Protein AF-A0A3P7K780-F1 (afdb_monomer_lite)

Radius of gyration: 21.44 Å; chains: 1; bounding box: 35×48×60 Å

Secondary structure (DSSP, 8-state):
------------------S-------------------TTT---TTTTHHHHHHHTTHHHHTHHHHHHHSHHIIIII-S-GGG--

Organism: Onchocerca ochengi (NCBI:txid42157)

Foldseek 3Di:
DDDDPDPPPPPDDDDPDPDPPPPPPDPPPPPDDDDDDDLVPDDAQVPPVLLVCQQVVCCPVVVVVCCVHVVNCPPPVGRDPVNPD

Sequence (85 aa):
QQQFDHPLIVVSNTVSSNTPVKKIGDLSKRKWKPFTINCNLEVDEKGNLCREWSKAGLCDTHRPTMFLFCRRTCLCIGPPMDLAK

Structure (mmCIF, N/CA/C/O backbone):
data_AF-A0A3P7K780-F1
#
_entry.id   AF-A0A3P7K780-F1
#
loop_
_atom_site.group_PDB
_atom_site.id
_atom_site.type_symbol
_atom_site.label_atom_id
_atom_site.label_alt_id
_atom_site.label_comp_id
_atom_site.label_asym_id
_atom_site.label_entity_id
_atom_site.label_seq_id
_atom_site.pdbx_PDB_ins_code
_atom_site.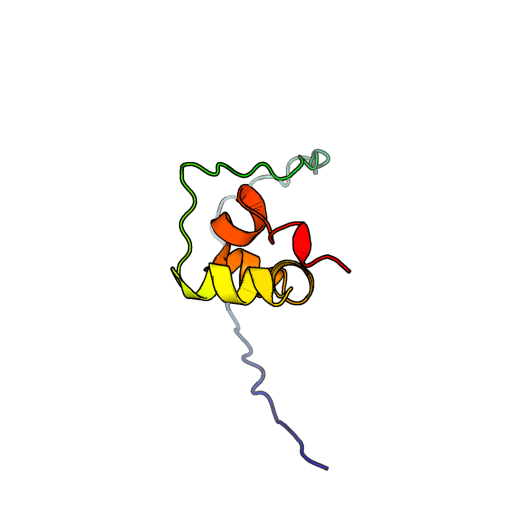Cartn_x
_atom_site.Cartn_y
_atom_site.Cartn_z
_atom_site.occupancy
_atom_site.B_iso_or_equiv
_atom_site.auth_seq_id
_atom_site.auth_comp_id
_atom_site.auth_asym_id
_atom_site.auth_atom_id
_atom_site.pdbx_PDB_model_num
ATOM 1 N N . GLN A 1 1 ? 13.386 -34.712 1.271 1.00 49.12 1 GLN A N 1
ATOM 2 C CA . GLN A 1 1 ? 13.456 -34.881 2.734 1.00 49.12 1 GLN A CA 1
ATOM 3 C C . GLN A 1 1 ? 14.405 -33.830 3.277 1.00 49.12 1 GLN A C 1
ATOM 5 O O . GLN A 1 1 ? 15.605 -33.976 3.104 1.00 49.12 1 GLN A O 1
ATOM 10 N N . GLN A 1 2 ? 13.870 -32.734 3.813 1.00 47.00 2 GLN A N 1
ATOM 11 C CA . GLN A 1 2 ? 14.627 -31.764 4.606 1.00 47.00 2 GLN A CA 1
ATOM 12 C C . GLN A 1 2 ? 13.710 -31.335 5.752 1.00 47.00 2 GLN A C 1
ATOM 14 O O . GLN A 1 2 ? 12.689 -30.683 5.546 1.00 47.00 2 GLN A O 1
ATOM 19 N N . GLN A 1 3 ? 14.034 -31.874 6.922 1.00 40.34 3 GLN A N 1
ATOM 20 C CA . GLN A 1 3 ? 13.402 -31.658 8.212 1.00 40.34 3 GLN A CA 1
ATOM 21 C C . GLN A 1 3 ? 13.955 -30.342 8.764 1.00 40.34 3 GLN A C 1
ATOM 23 O O . GLN A 1 3 ? 15.162 -30.219 8.958 1.00 40.34 3 GLN A O 1
ATOM 28 N N . PHE A 1 4 ? 13.090 -29.357 8.985 1.00 41.97 4 PHE A N 1
ATOM 29 C CA . PHE A 1 4 ? 13.442 -28.154 9.732 1.00 41.97 4 PHE A CA 1
ATOM 30 C C . PHE A 1 4 ? 12.873 -28.324 11.141 1.00 41.97 4 PHE A C 1
ATOM 32 O O . PHE A 1 4 ? 11.697 -28.044 11.385 1.00 41.97 4 PHE A O 1
ATOM 39 N N . ASP A 1 5 ? 13.691 -28.854 12.051 1.00 41.12 5 ASP A N 1
ATOM 40 C CA . ASP A 1 5 ? 13.368 -28.939 13.473 1.00 41.12 5 ASP A CA 1
ATOM 41 C C . ASP A 1 5 ? 13.355 -27.524 14.059 1.00 41.12 5 ASP A C 1
ATOM 43 O O . ASP A 1 5 ? 14.385 -26.933 14.380 1.00 41.12 5 ASP A O 1
ATOM 47 N N . HIS A 1 6 ? 12.158 -26.949 14.145 1.00 50.28 6 HIS A N 1
ATOM 48 C CA . HIS A 1 6 ? 11.933 -25.698 14.849 1.00 50.28 6 HIS A CA 1
ATOM 49 C C . HIS A 1 6 ? 12.046 -25.993 16.349 1.00 50.28 6 HIS A C 1
ATOM 51 O O . HIS A 1 6 ? 11.298 -26.845 16.840 1.00 50.28 6 HIS A O 1
ATOM 57 N N . PRO A 1 7 ? 12.923 -25.321 17.114 1.00 49.97 7 PRO A N 1
ATOM 58 C CA . PRO A 1 7 ? 12.885 -25.450 18.558 1.00 49.97 7 PRO A CA 1
ATOM 59 C C . PRO A 1 7 ? 11.543 -24.896 19.045 1.00 49.97 7 PRO A C 1
ATOM 61 O O . PRO A 1 7 ? 11.268 -23.699 18.941 1.00 49.97 7 PRO A O 1
ATOM 64 N N . LEU A 1 8 ? 10.689 -25.781 19.563 1.00 45.38 8 LEU A N 1
ATOM 65 C CA . LEU A 1 8 ? 9.550 -25.404 20.390 1.00 45.38 8 LEU A CA 1
ATOM 66 C C . LEU A 1 8 ? 10.102 -24.640 21.596 1.00 45.38 8 LEU A C 1
ATOM 68 O O . LEU A 1 8 ? 10.592 -25.240 22.552 1.00 45.38 8 LEU A O 1
ATOM 72 N N . ILE A 1 9 ? 10.042 -23.310 21.556 1.00 51.44 9 ILE A N 1
ATOM 73 C CA . ILE A 1 9 ? 10.280 -22.492 22.742 1.00 51.44 9 ILE A CA 1
ATOM 74 C C . ILE A 1 9 ? 9.065 -22.696 23.653 1.00 51.44 9 ILE A C 1
ATOM 76 O O . ILE A 1 9 ? 8.045 -22.021 23.527 1.00 51.44 9 ILE A O 1
ATOM 80 N N . VAL A 1 10 ? 9.160 -23.671 24.557 1.00 51.03 10 VAL A N 1
ATOM 81 C CA . VAL A 1 10 ? 8.212 -23.837 25.660 1.00 51.03 10 VAL A CA 1
ATOM 82 C C . VAL A 1 10 ? 8.502 -22.728 26.667 1.00 51.03 10 VAL A C 1
ATOM 84 O O . VAL A 1 10 ? 9.383 -22.849 27.515 1.00 51.03 10 VAL A O 1
ATOM 87 N N . VAL A 1 11 ? 7.789 -21.609 26.555 1.00 52.69 11 VAL A N 1
ATOM 88 C CA . VAL A 1 11 ? 7.821 -20.560 27.579 1.00 52.69 11 VAL A CA 1
ATOM 89 C C . VAL A 1 11 ? 6.896 -20.985 28.720 1.00 52.69 11 VAL A C 1
ATOM 91 O O . VAL A 1 11 ? 5.699 -20.702 28.716 1.00 52.69 11 VAL A O 1
ATOM 94 N N . SER A 1 12 ? 7.455 -21.699 29.695 1.00 54.88 12 SER A N 1
ATOM 95 C CA . SER A 1 12 ? 6.809 -21.960 30.984 1.00 54.88 12 SER A CA 1
ATOM 96 C C . SER A 1 12 ? 6.880 -20.705 31.849 1.00 54.88 12 SER A C 1
ATOM 98 O O . SER A 1 12 ? 7.879 -20.477 32.524 1.00 54.88 12 SER A O 1
ATOM 100 N N . ASN A 1 13 ? 5.813 -19.905 31.867 1.00 60.66 13 ASN A N 1
ATOM 101 C CA . ASN A 1 13 ? 5.675 -18.812 32.827 1.00 60.66 13 ASN A CA 1
ATOM 102 C C . ASN A 1 13 ? 4.649 -19.203 33.894 1.00 60.66 13 ASN A C 1
ATOM 104 O O . ASN A 1 13 ? 3.440 -19.097 33.697 1.00 60.66 13 ASN A O 1
ATOM 108 N N . THR A 1 14 ? 5.148 -19.664 35.039 1.00 53.16 14 THR A N 1
ATOM 109 C CA . THR A 1 14 ? 4.367 -19.829 36.267 1.00 53.16 14 THR A CA 1
ATOM 110 C C . THR A 1 14 ? 3.895 -18.456 36.742 1.00 53.16 14 THR A C 1
ATOM 112 O O . THR A 1 14 ? 4.694 -17.640 37.205 1.00 53.16 14 THR A O 1
ATOM 115 N N . VAL A 1 15 ? 2.597 -18.181 36.609 1.00 56.38 15 VAL A N 1
ATOM 116 C CA . VAL A 1 15 ? 1.977 -16.955 37.118 1.00 56.38 15 VAL A CA 1
ATOM 117 C C . VAL A 1 15 ? 1.813 -17.081 38.637 1.00 56.38 15 VAL A C 1
ATOM 119 O O . VAL A 1 15 ? 1.068 -17.923 39.130 1.00 56.38 15 VAL A O 1
ATOM 122 N N . SER A 1 16 ? 2.543 -16.254 39.388 1.00 56.34 16 SER A N 1
ATOM 123 C CA . SER A 1 16 ? 2.297 -16.029 40.814 1.00 56.34 16 SER A CA 1
ATOM 124 C C . SER A 1 16 ? 1.107 -15.078 40.928 1.00 56.34 16 SER A C 1
ATOM 126 O O . SER A 1 16 ? 1.210 -13.872 40.699 1.00 56.34 16 SER A O 1
ATOM 128 N N . SER A 1 17 ? -0.069 -15.651 41.157 1.00 56.44 17 SER A N 1
ATOM 129 C CA . SER A 1 17 ? -1.339 -14.940 41.238 1.00 56.44 17 SER A CA 1
ATOM 130 C C . SER A 1 17 ? -1.485 -14.239 42.586 1.00 56.44 17 SER A C 1
ATOM 132 O O . SER A 1 17 ? -1.846 -14.871 43.570 1.00 56.44 17 SER A O 1
ATOM 134 N N . ASN A 1 18 ? -1.255 -12.926 42.597 1.00 59.69 18 ASN A N 1
ATOM 135 C CA . ASN A 1 18 ? -1.815 -11.991 43.580 1.00 59.69 18 ASN A CA 1
ATOM 136 C C . ASN A 1 18 ? -2.256 -10.683 42.896 1.00 59.69 18 ASN A C 1
ATOM 138 O O . ASN A 1 18 ? -2.041 -9.579 43.392 1.00 59.69 18 ASN A O 1
ATOM 142 N N . THR A 1 19 ? -2.881 -10.800 41.723 1.00 59.00 19 THR A N 1
ATOM 143 C CA . THR A 1 19 ? -3.612 -9.697 41.092 1.00 59.00 19 THR A CA 1
ATOM 144 C C . THR A 1 19 ? -5.105 -9.842 41.397 1.00 59.00 19 THR A C 1
ATOM 146 O O . THR A 1 19 ? -5.646 -10.942 41.266 1.00 59.00 19 THR A O 1
ATOM 149 N N . PRO A 1 20 ? -5.804 -8.767 41.814 1.00 50.91 20 PRO A N 1
ATOM 150 C CA . PRO A 1 20 ? -7.246 -8.817 41.999 1.00 50.91 20 PRO A CA 1
ATOM 151 C C . PRO A 1 20 ? -7.887 -9.233 40.678 1.00 50.91 20 PRO A C 1
ATOM 153 O O . PRO A 1 20 ? -7.729 -8.558 39.658 1.00 50.91 20 PRO A O 1
ATOM 156 N N . VAL A 1 21 ? -8.580 -10.374 40.701 1.00 54.38 21 VAL A N 1
ATOM 157 C CA . VAL A 1 21 ? -9.340 -10.904 39.572 1.00 54.38 21 VAL A CA 1
ATOM 158 C C . VAL A 1 21 ? -10.385 -9.856 39.210 1.00 54.38 21 VAL A C 1
ATOM 160 O O . VAL A 1 21 ? -11.446 -9.757 39.828 1.00 54.38 21 VAL A O 1
ATOM 163 N N . LYS A 1 22 ? -10.067 -9.013 38.224 1.00 57.59 22 LYS A N 1
ATOM 164 C CA . LYS A 1 22 ? -11.039 -8.106 37.630 1.00 57.59 22 LYS A CA 1
ATOM 165 C C . LYS A 1 22 ? -12.096 -9.019 37.024 1.00 57.59 22 LYS A C 1
ATOM 167 O O . LYS A 1 22 ? -11.784 -9.766 36.098 1.00 57.59 22 LYS A O 1
ATOM 172 N N . LYS A 1 23 ? -13.302 -9.011 37.613 1.00 55.62 23 LYS A N 1
ATOM 173 C CA . LYS A 1 23 ? -14.512 -9.658 37.082 1.00 55.62 23 LYS A CA 1
ATOM 174 C C . LYS A 1 23 ? -14.431 -9.616 35.560 1.00 55.62 23 LYS A C 1
ATOM 176 O O . LYS A 1 23 ? -14.241 -8.527 35.012 1.00 55.62 23 LYS A O 1
ATOM 181 N N . ILE A 1 24 ? -14.552 -10.775 34.908 1.00 63.22 24 ILE A N 1
ATOM 182 C CA . ILE A 1 24 ? -14.787 -10.871 33.465 1.00 63.22 24 ILE A CA 1
ATOM 183 C C . ILE A 1 24 ? -16.163 -10.239 33.256 1.00 63.22 24 ILE A C 1
ATOM 185 O O . ILE A 1 24 ? -17.196 -10.900 33.272 1.00 63.22 24 ILE A O 1
ATOM 189 N N . GLY A 1 25 ? -16.174 -8.907 33.250 1.00 60.47 25 GLY A N 1
ATOM 190 C CA . GLY A 1 25 ? -17.322 -8.103 32.921 1.00 60.47 25 GLY A CA 1
ATOM 191 C C . GLY A 1 25 ? -17.662 -8.459 31.494 1.00 60.47 25 GLY A C 1
ATOM 192 O O . GLY A 1 25 ? -16.770 -8.439 30.648 1.00 60.47 25 GLY A O 1
ATOM 193 N N . ASP A 1 26 ? -18.912 -8.876 31.323 1.00 63.19 26 ASP A N 1
ATOM 194 C CA . ASP A 1 26 ? -19.696 -8.883 30.097 1.00 63.19 26 ASP A CA 1
ATOM 195 C C . ASP A 1 26 ? -18.848 -8.717 28.830 1.00 63.19 26 ASP A C 1
ATOM 197 O O . ASP A 1 26 ? -18.308 -7.631 28.582 1.00 63.19 26 ASP A O 1
ATOM 201 N N . LEU A 1 27 ? -18.754 -9.794 28.034 1.00 64.06 27 LEU A N 1
ATOM 202 C CA . LEU A 1 27 ? -18.312 -9.792 26.636 1.00 64.06 27 LEU A CA 1
ATOM 203 C C . LEU A 1 27 ? -19.261 -8.902 25.820 1.00 64.06 27 LEU A C 1
ATOM 205 O O . LEU A 1 27 ? -19.986 -9.344 24.929 1.00 64.06 27 LEU A O 1
ATOM 209 N N . SER A 1 28 ? -19.217 -7.617 26.144 1.00 67.00 28 SER A N 1
ATOM 210 C CA . SER A 1 28 ? -19.907 -6.516 25.529 1.00 67.00 28 SER A CA 1
ATOM 211 C C . SER A 1 28 ? -19.482 -6.604 24.085 1.00 67.00 28 SER A C 1
ATOM 213 O O . SER A 1 28 ? -18.305 -6.390 23.781 1.00 67.00 28 SER A O 1
ATOM 215 N N . LYS A 1 29 ? -20.409 -7.054 23.234 1.00 71.88 29 LYS A N 1
ATOM 216 C CA . LYS A 1 29 ? -20.202 -7.358 21.816 1.00 71.88 29 LYS A CA 1
ATOM 217 C C . LYS A 1 29 ? -19.215 -6.346 21.244 1.00 71.88 29 LYS A C 1
ATOM 219 O O . LYS A 1 29 ? -19.570 -5.173 21.111 1.00 71.88 29 LYS A O 1
ATOM 224 N N . ARG A 1 30 ? -17.960 -6.758 21.000 1.00 76.94 30 ARG A N 1
ATOM 225 C CA . ARG A 1 30 ? -16.933 -5.832 20.511 1.00 76.94 30 ARG A CA 1
ATOM 226 C C . ARG A 1 30 ? -17.435 -5.315 19.172 1.00 76.94 30 ARG A C 1
ATOM 228 O O . ARG A 1 30 ? -17.470 -6.057 18.195 1.00 76.94 30 ARG A O 1
ATOM 235 N N . LYS A 1 31 ? -17.900 -4.067 19.149 1.00 83.38 31 LYS A N 1
ATOM 236 C CA . LYS A 1 31 ? -18.366 -3.431 17.923 1.00 83.38 31 LYS A CA 1
ATOM 237 C C . LYS A 1 31 ? -17.133 -3.208 17.062 1.00 83.38 31 LYS A C 1
ATOM 239 O O . LYS A 1 31 ? -16.304 -2.351 17.372 1.00 83.38 31 LYS A O 1
ATOM 244 N N . TRP A 1 32 ? -16.982 -4.031 16.030 1.00 85.19 32 TRP A N 1
ATOM 245 C CA . TRP A 1 32 ? -15.978 -3.812 15.003 1.00 85.19 32 TRP A CA 1
ATOM 246 C C . TRP A 1 32 ? -16.225 -2.442 14.386 1.00 85.19 32 TRP A C 1
ATOM 248 O O . TRP A 1 32 ? -17.329 -2.146 13.934 1.00 85.19 32 TRP A O 1
ATOM 258 N N . LYS A 1 33 ? -15.197 -1.598 14.417 1.00 85.62 33 LYS A N 1
ATOM 259 C CA . LYS A 1 33 ? -15.191 -0.333 13.693 1.00 85.62 33 LYS A CA 1
ATOM 260 C C . LYS A 1 33 ? -14.302 -0.489 12.463 1.00 85.62 33 LYS A C 1
ATOM 262 O O . LYS A 1 33 ? -13.258 -1.138 12.580 1.00 85.62 33 LYS A O 1
ATOM 267 N N . PRO A 1 34 ? -14.687 0.089 11.316 1.00 87.69 34 PRO A N 1
ATOM 268 C CA . PRO A 1 34 ? -13.796 0.186 10.172 1.00 87.69 34 PRO A CA 1
ATOM 269 C C . PRO A 1 34 ? -12.464 0.823 10.574 1.00 87.69 34 PRO A C 1
ATOM 271 O O . PRO A 1 34 ? -12.413 1.700 11.441 1.00 87.69 34 PRO A O 1
ATOM 274 N N . PHE A 1 35 ? -11.383 0.350 9.962 1.00 84.81 35 PHE A N 1
ATOM 275 C CA . PHE A 1 35 ? -10.078 0.969 10.125 1.00 84.81 35 PHE A CA 1
ATOM 276 C C . PHE A 1 35 ? -10.054 2.295 9.358 1.00 84.81 35 PHE A C 1
ATOM 278 O O . PHE A 1 35 ? -10.299 2.315 8.153 1.00 84.81 35 PHE A O 1
ATOM 285 N N . THR A 1 36 ? -9.742 3.383 10.061 1.00 87.88 36 THR A N 1
ATOM 286 C CA . THR A 1 36 ? -9.559 4.711 9.470 1.00 87.88 36 THR A CA 1
ATOM 287 C C . THR A 1 36 ? -8.099 5.109 9.607 1.00 87.88 36 THR A C 1
ATOM 289 O O . THR A 1 36 ? -7.579 5.177 10.720 1.00 87.88 36 THR A O 1
ATOM 292 N N . ILE A 1 37 ? -7.450 5.386 8.478 1.00 89.19 37 ILE A N 1
ATOM 293 C CA . ILE A 1 37 ? -6.061 5.844 8.424 1.00 89.19 37 ILE A CA 1
ATOM 294 C C . ILE A 1 37 ? -5.988 7.373 8.372 1.00 89.19 37 ILE A C 1
ATOM 296 O O . ILE A 1 37 ? -6.811 8.013 7.719 1.00 89.19 37 ILE A O 1
ATOM 300 N N . ASN A 1 38 ? -4.998 7.968 9.043 1.00 93.62 38 ASN A N 1
ATOM 301 C CA . ASN A 1 38 ? -4.721 9.403 8.956 1.00 93.62 38 ASN A CA 1
ATOM 302 C C . ASN A 1 38 ? -3.465 9.657 8.113 1.00 93.62 38 ASN A C 1
ATOM 304 O O . ASN A 1 38 ? -2.345 9.637 8.616 1.00 93.62 38 ASN A O 1
ATOM 308 N N . CYS A 1 39 ? -3.665 9.959 6.835 1.00 92.62 39 CYS A N 1
ATOM 309 C CA . CYS A 1 39 ? -2.595 10.119 5.851 1.00 92.62 39 CYS A CA 1
ATOM 310 C C . CYS A 1 39 ? -1.586 11.240 6.144 1.00 92.62 39 CYS A C 1
ATOM 312 O O . CYS A 1 39 ? -0.486 11.219 5.595 1.00 92.62 39 CYS A O 1
ATOM 314 N N . ASN A 1 40 ? -1.930 12.198 7.010 1.00 94.12 40 ASN A N 1
ATOM 315 C CA . ASN A 1 40 ? -1.027 13.287 7.386 1.00 94.12 40 ASN A CA 1
ATOM 316 C C . ASN A 1 40 ? 0.032 12.848 8.406 1.00 94.12 40 ASN A C 1
ATOM 318 O O . ASN A 1 40 ? 1.086 13.471 8.492 1.00 94.12 40 ASN A O 1
ATOM 322 N N . LEU A 1 41 ? -0.255 11.795 9.178 1.00 94.00 41 LEU A N 1
ATOM 323 C CA . LEU A 1 41 ? 0.636 11.273 10.217 1.00 94.00 41 LEU A CA 1
ATOM 324 C C . LEU A 1 41 ? 1.441 10.062 9.749 1.00 94.00 41 LEU A C 1
ATOM 326 O O . LEU A 1 41 ? 2.458 9.728 10.348 1.00 94.00 41 LEU A O 1
ATOM 330 N N . GLU A 1 42 ? 0.977 9.393 8.700 1.00 93.31 42 GLU A N 1
ATOM 331 C CA . GLU A 1 42 ? 1.621 8.190 8.195 1.00 93.31 42 GLU A CA 1
ATOM 332 C C . GLU A 1 42 ? 2.875 8.544 7.389 1.00 93.31 42 GLU A C 1
ATOM 334 O O . GLU A 1 42 ? 2.922 9.526 6.636 1.00 93.31 42 GLU A O 1
ATOM 339 N N . VAL A 1 43 ? 3.908 7.723 7.549 1.00 93.50 43 VAL A N 1
ATOM 340 C CA . VAL A 1 43 ? 5.202 7.873 6.883 1.00 93.50 43 VAL A CA 1
ATOM 341 C C . VAL A 1 43 ? 5.639 6.503 6.391 1.00 93.50 43 VAL A C 1
ATOM 343 O O . VAL A 1 43 ? 5.471 5.500 7.081 1.00 93.50 43 VAL A O 1
ATOM 346 N N . ASP A 1 44 ? 6.188 6.466 5.183 1.00 95.38 44 ASP A N 1
ATOM 347 C CA . ASP A 1 44 ? 6.744 5.245 4.621 1.00 95.38 44 ASP A CA 1
ATOM 348 C C . ASP A 1 44 ? 8.151 5.005 5.169 1.00 95.38 44 ASP A C 1
ATOM 350 O O . ASP A 1 44 ? 9.038 5.847 5.033 1.00 95.38 44 ASP A O 1
ATOM 354 N N . GLU A 1 45 ? 8.379 3.830 5.746 1.00 95.38 45 GLU A N 1
ATOM 355 C CA . GLU A 1 45 ? 9.677 3.442 6.300 1.00 95.38 45 GLU A CA 1
ATOM 356 C C . GLU A 1 45 ? 10.722 3.229 5.195 1.00 95.38 45 GLU 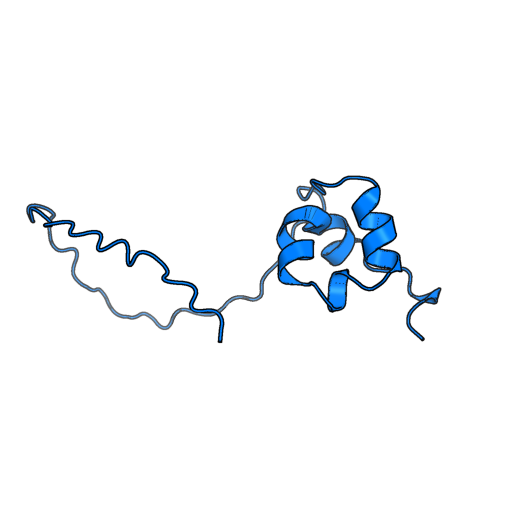A C 1
ATOM 358 O O . GLU A 1 45 ? 11.907 3.490 5.386 1.00 95.38 45 GLU A O 1
ATOM 363 N N . LYS A 1 46 ? 10.295 2.755 4.018 1.00 93.81 46 LYS A N 1
ATOM 364 C CA . LYS A 1 46 ? 11.196 2.454 2.889 1.00 93.81 46 LYS A CA 1
ATOM 365 C C . LYS A 1 46 ? 11.324 3.611 1.890 1.00 93.81 46 LYS A C 1
ATOM 367 O O . LYS A 1 46 ? 11.995 3.467 0.868 1.00 93.81 46 LYS A O 1
ATOM 372 N N . GLY A 1 47 ? 10.719 4.765 2.190 1.00 90.88 47 GLY A N 1
ATOM 373 C CA . GLY A 1 47 ? 10.834 5.988 1.394 1.00 90.88 47 GLY A CA 1
ATOM 374 C C . GLY A 1 47 ? 10.503 5.770 -0.086 1.00 90.88 47 GLY A C 1
ATOM 375 O O . GLY A 1 47 ? 9.436 5.267 -0.431 1.00 90.88 47 GLY A O 1
ATOM 376 N N . ASN A 1 48 ? 11.441 6.118 -0.971 1.00 91.81 48 ASN A N 1
ATOM 377 C CA . ASN A 1 48 ? 11.245 6.080 -2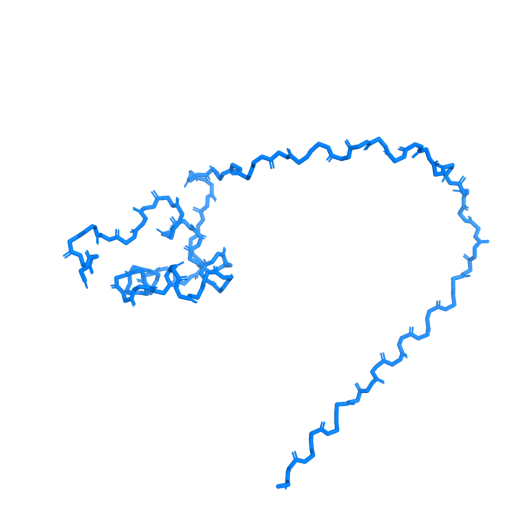.426 1.00 91.81 48 ASN A CA 1
ATOM 378 C C . ASN A 1 48 ? 10.931 4.679 -2.983 1.00 91.81 48 ASN A C 1
ATOM 380 O O . ASN A 1 48 ? 10.219 4.581 -3.985 1.00 91.81 48 ASN A O 1
ATOM 384 N N . LEU A 1 49 ? 11.390 3.606 -2.323 1.00 94.19 49 LEU A N 1
ATOM 385 C CA . LEU A 1 49 ? 11.103 2.226 -2.741 1.00 94.19 49 LEU A CA 1
ATOM 386 C C . LEU A 1 49 ? 9.605 1.927 -2.719 1.00 94.19 49 LEU A C 1
ATOM 388 O O . LEU A 1 49 ? 9.108 1.197 -3.571 1.00 94.19 49 LEU A O 1
ATOM 392 N N . CYS A 1 50 ? 8.859 2.542 -1.800 1.00 95.25 50 CYS A N 1
ATOM 393 C CA . CYS A 1 50 ? 7.419 2.347 -1.714 1.00 95.25 50 CYS A CA 1
ATOM 394 C C . CYS A 1 50 ? 6.694 2.788 -2.985 1.00 95.25 50 CYS A C 1
ATOM 396 O O . CYS A 1 50 ? 5.716 2.157 -3.382 1.00 95.25 50 CYS A O 1
ATOM 398 N N . ARG A 1 51 ? 7.197 3.818 -3.678 1.00 92.81 51 ARG A N 1
ATOM 399 C CA . ARG A 1 51 ? 6.634 4.260 -4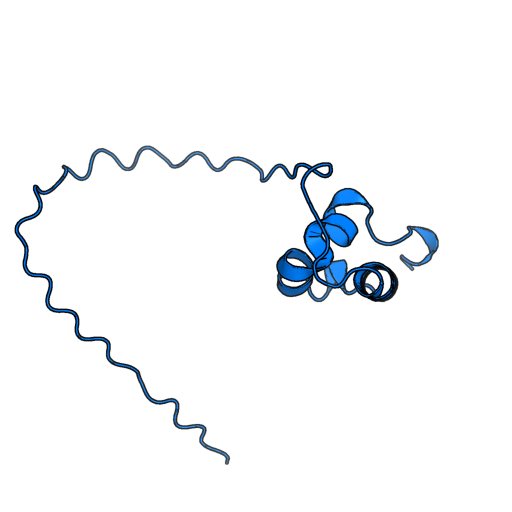.957 1.00 92.81 51 ARG A CA 1
ATOM 400 C C . ARG A 1 51 ? 6.847 3.224 -6.057 1.00 92.81 51 ARG A C 1
ATOM 402 O O . ARG A 1 51 ? 5.950 3.007 -6.866 1.00 92.81 51 ARG A O 1
ATOM 409 N N . GLU A 1 52 ? 8.018 2.601 -6.101 1.00 93.12 52 GLU A N 1
ATOM 410 C CA . GLU A 1 52 ? 8.336 1.560 -7.083 1.00 93.12 52 GLU A CA 1
ATOM 411 C C . GLU A 1 52 ? 7.562 0.275 -6.798 1.00 93.12 52 GLU A C 1
ATOM 413 O O . GLU A 1 52 ? 6.937 -0.280 -7.697 1.00 93.12 52 GLU A O 1
ATOM 418 N N . TRP A 1 53 ? 7.513 -0.146 -5.536 1.00 94.00 53 TRP A N 1
ATOM 419 C CA . TRP A 1 53 ? 6.738 -1.305 -5.100 1.00 94.00 53 TRP A CA 1
ATOM 420 C C . TRP A 1 53 ? 5.242 -1.122 -5.345 1.00 94.00 53 TRP A C 1
ATOM 422 O O . TRP A 1 53 ? 4.579 -2.052 -5.798 1.00 94.00 53 TRP A O 1
ATOM 432 N N . SER A 1 54 ? 4.720 0.086 -5.126 1.00 93.81 54 SER A N 1
ATOM 433 C CA . SER A 1 54 ? 3.342 0.431 -5.469 1.00 93.81 54 SER A CA 1
ATOM 434 C C . SER A 1 54 ? 3.079 0.269 -6.967 1.00 93.81 54 SER A C 1
ATOM 436 O O . SER A 1 54 ? 2.161 -0.450 -7.352 1.00 93.81 54 SER A O 1
ATOM 438 N N . LYS A 1 55 ? 3.945 0.824 -7.827 1.00 91.75 55 LYS A N 1
ATOM 439 C CA . LYS A 1 55 ? 3.846 0.655 -9.289 1.00 91.75 55 LYS A CA 1
ATOM 440 C C . LYS A 1 55 ? 3.949 -0.801 -9.743 1.00 91.75 55 LYS A C 1
ATOM 442 O O . LYS A 1 55 ? 3.313 -1.169 -10.720 1.00 91.75 55 LYS A O 1
ATOM 447 N N . ALA A 1 56 ? 4.737 -1.613 -9.046 1.00 92.06 56 ALA A N 1
ATOM 448 C CA . ALA A 1 56 ? 4.874 -3.042 -9.312 1.00 92.06 56 ALA A CA 1
ATOM 449 C C . ALA A 1 56 ? 3.713 -3.888 -8.740 1.00 92.06 56 ALA A C 1
ATOM 451 O O . ALA A 1 56 ? 3.759 -5.113 -8.813 1.00 92.06 56 ALA A O 1
ATOM 452 N N . GLY A 1 57 ? 2.680 -3.265 -8.157 1.00 92.75 57 GLY A N 1
ATOM 453 C CA . GLY A 1 57 ? 1.485 -3.952 -7.655 1.00 92.75 57 GLY A CA 1
ATOM 454 C C . GLY A 1 57 ? 1.653 -4.614 -6.283 1.00 92.75 57 GLY A C 1
ATOM 455 O O . GLY A 1 57 ? 0.790 -5.374 -5.844 1.00 92.75 57 GLY A O 1
ATOM 456 N N . LEU A 1 58 ? 2.739 -4.333 -5.553 1.00 94.25 58 LEU A N 1
ATOM 457 C CA . LEU A 1 58 ? 2.992 -4.974 -4.256 1.00 94.25 58 LEU A CA 1
ATOM 458 C C . LEU A 1 58 ? 2.012 -4.507 -3.176 1.00 94.25 58 LEU A C 1
ATOM 460 O O . LEU A 1 58 ? 1.794 -5.247 -2.216 1.00 94.25 58 LEU A O 1
ATOM 464 N N . CYS A 1 59 ? 1.398 -3.327 -3.325 1.00 93.94 59 CYS A N 1
ATOM 465 C CA . CYS A 1 59 ? 0.347 -2.862 -2.414 1.00 93.94 59 CYS A CA 1
ATOM 466 C C . CYS A 1 59 ? -0.819 -3.856 -2.325 1.00 93.94 59 CYS A C 1
ATOM 468 O O . CYS A 1 59 ? -1.403 -3.998 -1.250 1.00 93.94 59 CYS A O 1
ATOM 470 N N . ASP A 1 60 ? -1.113 -4.577 -3.412 1.00 92.00 60 ASP A N 1
ATOM 471 C CA . ASP A 1 60 ? -2.188 -5.563 -3.457 1.00 92.00 60 ASP A CA 1
ATOM 472 C C . ASP A 1 60 ? -1.708 -6.982 -3.161 1.00 92.00 60 ASP A C 1
ATOM 474 O O . ASP A 1 60 ? -2.335 -7.682 -2.360 1.00 92.00 60 ASP A O 1
ATOM 478 N N . THR A 1 61 ? -0.579 -7.384 -3.748 1.00 95.12 61 THR A N 1
ATOM 479 C CA . THR A 1 61 ? -0.042 -8.750 -3.629 1.00 95.12 61 THR A CA 1
ATOM 480 C C . THR A 1 61 ? 0.616 -9.009 -2.271 1.00 95.12 61 THR A C 1
ATOM 482 O O . THR A 1 61 ? 0.487 -10.092 -1.709 1.00 95.12 61 THR A O 1
ATOM 485 N N . HIS A 1 62 ? 1.287 -8.005 -1.696 1.00 94.69 62 HIS A N 1
ATOM 486 C CA . HIS A 1 62 ? 2.029 -8.100 -0.432 1.00 94.69 62 HIS A CA 1
ATOM 487 C C . HIS A 1 62 ? 1.469 -7.141 0.628 1.00 94.69 62 HIS A C 1
ATOM 489 O O . HIS A 1 62 ? 2.211 -6.450 1.331 1.00 94.69 62 HIS A O 1
ATOM 495 N N . ARG A 1 63 ? 0.136 -7.127 0.770 1.00 93.00 63 ARG A N 1
ATOM 496 C CA . ARG A 1 63 ? -0.619 -6.235 1.669 1.00 93.00 63 ARG A CA 1
ATOM 497 C C . ARG A 1 63 ? -0.040 -6.093 3.087 1.00 93.00 63 ARG A C 1
ATOM 499 O O . ARG A 1 63 ? 0.143 -4.952 3.504 1.00 93.00 63 ARG A O 1
ATOM 506 N N . PRO A 1 64 ? 0.281 -7.166 3.841 1.00 94.62 64 PRO A N 1
ATOM 507 C CA . PRO A 1 64 ? 0.791 -7.016 5.209 1.00 94.62 64 PRO A CA 1
ATOM 508 C C . PRO A 1 64 ? 2.157 -6.321 5.260 1.00 94.62 64 PRO A C 1
ATOM 510 O O . PRO A 1 64 ? 2.380 -5.432 6.079 1.00 94.62 64 PRO A O 1
ATOM 513 N N . THR A 1 65 ? 3.059 -6.692 4.349 1.00 94.69 65 THR A N 1
ATOM 514 C CA . THR A 1 65 ? 4.404 -6.115 4.242 1.00 94.69 65 THR A CA 1
ATOM 515 C C . THR A 1 65 ? 4.330 -4.646 3.841 1.00 94.69 65 THR A C 1
ATOM 517 O O . THR A 1 65 ? 4.982 -3.799 4.449 1.00 94.69 65 THR A O 1
ATOM 520 N N . MET A 1 66 ? 3.490 -4.321 2.859 1.00 94.94 66 MET A N 1
ATOM 521 C CA . MET A 1 66 ? 3.290 -2.940 2.431 1.00 94.94 66 MET A CA 1
ATOM 522 C C . MET A 1 66 ? 2.579 -2.100 3.491 1.00 94.94 66 MET A C 1
ATOM 524 O O . MET A 1 66 ? 2.931 -0.943 3.677 1.00 94.94 66 MET A O 1
ATOM 528 N N . PHE A 1 67 ? 1.641 -2.670 4.246 1.00 92.75 67 PHE A N 1
ATOM 529 C CA . PHE A 1 67 ? 1.013 -1.986 5.376 1.00 92.75 67 PHE A CA 1
ATOM 530 C C . PHE A 1 67 ? 2.016 -1.616 6.475 1.00 92.75 67 PHE A C 1
ATOM 532 O O . PHE A 1 67 ? 1.837 -0.608 7.160 1.00 92.75 67 PHE A O 1
ATOM 539 N N . LEU A 1 68 ? 3.055 -2.428 6.673 1.00 94.19 68 LEU A N 1
ATOM 540 C CA . LEU A 1 68 ? 4.080 -2.151 7.671 1.00 94.19 68 LEU A CA 1
ATOM 541 C C . LEU A 1 68 ? 5.057 -1.072 7.191 1.00 94.19 68 LEU A C 1
ATOM 543 O O . LEU A 1 68 ? 5.345 -0.143 7.934 1.00 94.19 68 LEU A O 1
ATOM 547 N N . PHE A 1 69 ? 5.530 -1.182 5.948 1.00 95.50 69 PHE A N 1
ATOM 548 C CA . PHE A 1 69 ? 6.671 -0.396 5.465 1.00 95.50 69 PHE A CA 1
ATOM 549 C C . PHE A 1 69 ? 6.321 0.757 4.530 1.00 95.50 69 PHE A C 1
ATOM 551 O O . PHE A 1 69 ? 7.084 1.713 4.421 1.00 95.50 69 PHE A O 1
ATOM 558 N N . CYS A 1 70 ? 5.199 0.650 3.833 1.00 96.31 70 CYS A N 1
ATOM 559 C CA . CYS A 1 70 ? 4.771 1.549 2.766 1.00 96.31 70 CYS A CA 1
ATOM 560 C C . CYS A 1 70 ? 3.322 1.992 2.975 1.00 96.31 70 CYS A C 1
ATOM 562 O O . CYS A 1 70 ? 2.547 2.125 2.022 1.00 96.31 70 CYS A O 1
ATOM 564 N N . ARG A 1 71 ? 2.931 2.151 4.245 1.00 94.38 71 ARG A N 1
ATOM 565 C CA . ARG A 1 71 ? 1.541 2.345 4.641 1.00 94.38 71 ARG A CA 1
ATOM 566 C C . ARG A 1 71 ? 0.931 3.577 3.993 1.00 94.38 71 ARG A C 1
ATOM 568 O O . ARG A 1 71 ? -0.195 3.504 3.507 1.00 94.38 71 ARG A O 1
ATOM 575 N N . ARG A 1 72 ? 1.664 4.693 3.957 1.00 95.00 72 ARG A N 1
ATOM 576 C CA . ARG A 1 72 ? 1.173 5.937 3.363 1.00 95.00 72 ARG A CA 1
ATOM 577 C C . ARG A 1 72 ? 1.064 5.792 1.857 1.00 95.00 72 ARG A C 1
ATOM 579 O O . ARG A 1 72 ? 0.006 6.091 1.307 1.00 95.00 72 ARG A O 1
ATOM 586 N N . THR A 1 73 ? 2.108 5.307 1.189 1.00 95.31 73 THR A N 1
ATOM 587 C CA . THR A 1 73 ? 2.048 5.135 -0.266 1.00 95.31 73 THR A CA 1
ATOM 588 C C . THR A 1 73 ? 0.904 4.206 -0.665 1.00 95.31 73 THR A C 1
ATOM 590 O O . THR A 1 73 ? 0.1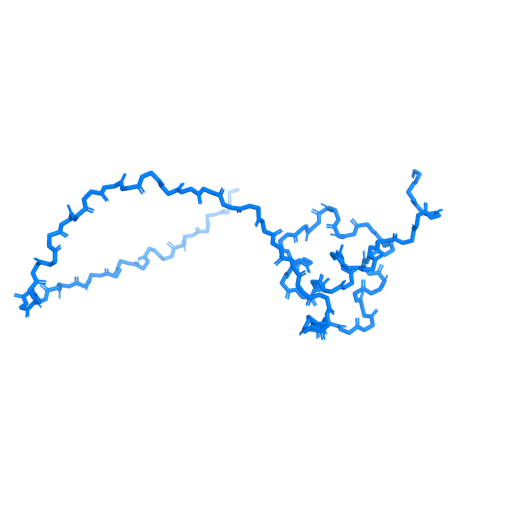12 4.570 -1.527 1.00 95.31 73 THR A O 1
ATOM 593 N N . CYS A 1 74 ? 0.751 3.050 -0.021 1.00 93.62 74 CYS A N 1
ATOM 594 C CA . CYS A 1 74 ? -0.240 2.065 -0.448 1.00 93.62 74 CYS A CA 1
ATOM 595 C C . CYS A 1 74 ? -1.681 2.387 -0.038 1.00 93.62 74 CYS A C 1
ATOM 597 O O . CYS A 1 74 ? -2.596 1.985 -0.750 1.00 93.62 74 CYS A O 1
ATOM 599 N N . LEU A 1 75 ? -1.907 3.083 1.082 1.00 91.38 75 LEU A N 1
ATOM 600 C CA . LEU A 1 75 ? -3.266 3.352 1.575 1.00 91.38 75 LEU A CA 1
ATOM 601 C C . LEU A 1 75 ? -3.766 4.778 1.325 1.00 91.38 75 LEU A C 1
ATOM 603 O O . LEU A 1 75 ? -4.973 4.992 1.363 1.00 91.38 75 LEU A O 1
ATOM 607 N N . CYS A 1 76 ? -2.875 5.744 1.092 1.00 92.44 76 CYS A N 1
ATOM 608 C CA . CYS A 1 76 ? -3.253 7.150 0.918 1.00 92.44 76 CYS A CA 1
ATOM 609 C C . CYS A 1 76 ? -3.038 7.671 -0.501 1.00 92.44 76 CYS A C 1
ATOM 611 O O . CYS A 1 76 ? -3.820 8.494 -0.965 1.00 92.44 76 CYS A O 1
ATOM 613 N N . ILE A 1 77 ? -1.967 7.234 -1.170 1.00 90.12 77 ILE A N 1
ATOM 614 C CA . ILE A 1 77 ? -1.649 7.653 -2.544 1.00 90.12 77 ILE A CA 1
ATOM 615 C C . ILE A 1 77 ? -2.191 6.619 -3.536 1.00 90.12 77 ILE A C 1
ATOM 617 O O . ILE A 1 77 ? -2.828 6.980 -4.519 1.00 90.12 77 ILE A O 1
ATOM 621 N N . GLY A 1 78 ? -1.971 5.338 -3.236 1.00 74.94 78 GLY A N 1
ATOM 622 C CA . GLY A 1 78 ? -2.312 4.211 -4.094 1.00 74.94 78 GLY A CA 1
ATOM 623 C C . GLY A 1 78 ? -1.334 4.031 -5.265 1.00 74.94 78 GLY A C 1
ATOM 624 O O . GLY A 1 78 ? -0.509 4.909 -5.547 1.00 74.94 78 GLY A O 1
ATOM 625 N N . PRO A 1 79 ? -1.370 2.872 -5.940 1.00 75.88 79 PRO A N 1
ATOM 626 C CA . PRO A 1 79 ? -0.717 2.712 -7.233 1.00 75.88 79 PRO A CA 1
ATOM 627 C C . PRO A 1 79 ? -1.342 3.663 -8.267 1.00 75.88 79 PRO A C 1
ATOM 629 O O . PRO A 1 79 ? -2.548 3.910 -8.221 1.00 75.88 79 PRO A O 1
ATOM 632 N N . PRO A 1 80 ? -0.550 4.223 -9.200 1.00 68.06 80 PRO A N 1
ATOM 633 C CA . PRO A 1 80 ? -1.103 5.028 -10.282 1.00 68.06 80 PRO A CA 1
ATOM 634 C C . PRO A 1 80 ? -2.070 4.174 -11.113 1.00 68.06 80 PRO A C 1
ATOM 636 O O . PRO A 1 80 ? -1.725 3.069 -11.532 1.00 68.06 80 PRO A O 1
ATOM 639 N N . MET A 1 81 ? -3.273 4.703 -11.349 1.00 65.94 81 MET A N 1
ATOM 640 C CA . MET A 1 81 ? -4.381 4.018 -12.038 1.00 65.94 81 MET A CA 1
ATOM 641 C C . MET A 1 81 ? -4.019 3.567 -13.467 1.00 65.94 81 MET A C 1
ATOM 643 O O . MET A 1 81 ? -4.677 2.697 -14.027 1.00 65.94 81 MET A O 1
ATOM 647 N N . ASP A 1 82 ? -2.945 4.111 -14.035 1.00 58.72 82 ASP A N 1
ATOM 648 C CA . ASP A 1 82 ? -2.520 3.887 -15.420 1.00 58.72 82 ASP A CA 1
ATOM 649 C C . ASP A 1 82 ? -1.852 2.515 -15.652 1.00 58.72 82 ASP A C 1
ATOM 651 O O . ASP A 1 82 ? -1.622 2.126 -16.795 1.00 58.72 82 ASP A O 1
ATOM 655 N N . LEU A 1 83 ? -1.527 1.781 -14.579 1.00 56.97 83 LEU A N 1
ATOM 656 C CA . LEU A 1 83 ? -0.898 0.449 -14.621 1.00 56.97 83 LEU A CA 1
ATOM 657 C C . LEU A 1 83 ? -1.820 -0.681 -14.138 1.00 56.97 83 LEU A C 1
ATOM 659 O O . LEU A 1 83 ? -1.412 -1.839 -14.135 1.00 56.97 83 LEU A O 1
ATOM 663 N N . ALA A 1 84 ? -3.059 -0.369 -13.750 1.00 55.75 84 ALA A N 1
ATOM 664 C CA . ALA A 1 84 ? -4.065 -1.373 -13.420 1.00 55.75 84 ALA A CA 1
ATOM 665 C C . ALA A 1 84 ? -4.671 -1.944 -14.716 1.00 55.75 84 ALA A C 1
ATOM 667 O O . ALA A 1 84 ? -5.791 -1.600 -15.095 1.00 55.75 84 ALA A O 1
ATOM 668 N N . LYS A 1 85 ? -3.908 -2.772 -15.436 1.00 44.97 85 LYS A N 1
ATOM 669 C CA . LYS A 1 85 ? -4.402 -3.545 -16.578 1.00 44.97 85 L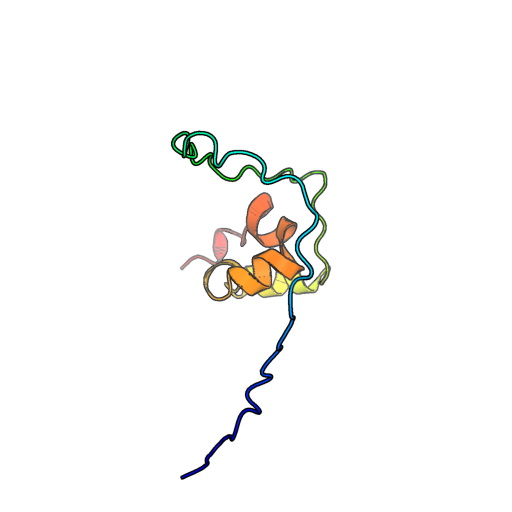YS A CA 1
ATOM 670 C C . LYS A 1 85 ? -3.941 -4.989 -16.519 1.00 44.97 85 LYS A C 1
ATOM 672 O O . LYS A 1 85 ? -2.737 -5.205 -16.272 1.00 44.97 85 LYS A O 1
#

pLDDT: mean 76.63, std 18.88, range [40.34, 96.31]